Protein AF-A0A2G9YR67-F1 (afdb_monomer_lite)

Structure (mmCIF, N/CA/C/O backbone):
data_AF-A0A2G9YR67-F1
#
_entry.id   AF-A0A2G9YR67-F1
#
loop_
_atom_site.group_PDB
_atom_site.id
_atom_site.type_symbol
_atom_site.label_atom_id
_atom_site.label_alt_id
_atom_site.label_comp_id
_atom_site.label_asym_id
_atom_site.label_entity_id
_atom_site.label_seq_id
_atom_site.pdbx_PDB_ins_code
_atom_site.Cartn_x
_atom_site.Cartn_y
_atom_site.Cartn_z
_atom_site.occupancy
_atom_site.B_iso_or_equiv
_atom_site.auth_seq_id
_atom_site.auth_comp_id
_atom_site.auth_asym_id
_atom_site.auth_atom_id
_atom_site.pdbx_PDB_model_num
ATOM 1 N N . MET A 1 1 ? -5.178 21.153 -8.890 1.00 42.44 1 MET A N 1
ATOM 2 C CA . MET A 1 1 ? -5.258 20.531 -7.552 1.00 42.44 1 MET A CA 1
ATOM 3 C C . MET A 1 1 ? -4.699 19.130 -7.713 1.00 42.44 1 MET A C 1
ATOM 5 O O . MET A 1 1 ? -5.322 18.366 -8.435 1.00 42.44 1 MET A O 1
ATOM 9 N N . SER A 1 2 ? -3.495 18.847 -7.199 1.00 51.78 2 SER A N 1
ATOM 10 C CA . SER A 1 2 ? -2.878 17.518 -7.367 1.00 51.78 2 SER A CA 1
ATOM 11 C C . SER A 1 2 ? -3.726 16.480 -6.641 1.00 51.78 2 SER A C 1
ATOM 13 O O . SER A 1 2 ? -4.161 16.718 -5.509 1.00 51.78 2 SER A O 1
ATOM 15 N N . ASN A 1 3 ? -4.021 15.366 -7.303 1.00 75.81 3 ASN A N 1
ATOM 16 C CA . ASN A 1 3 ? -4.716 14.260 -6.672 1.00 75.81 3 ASN A CA 1
ATOM 17 C C . ASN A 1 3 ? -3.718 13.569 -5.734 1.00 75.81 3 ASN A C 1
ATOM 19 O O . ASN A 1 3 ? -2.685 13.092 -6.189 1.00 75.81 3 ASN A O 1
ATOM 23 N N . ARG A 1 4 ? -4.020 13.485 -4.431 1.00 77.69 4 ARG A N 1
ATOM 24 C CA . ARG A 1 4 ? -3.146 12.864 -3.412 1.00 77.69 4 ARG A CA 1
ATOM 25 C C . ARG A 1 4 ? -2.638 11.472 -3.823 1.00 77.69 4 ARG A C 1
ATOM 27 O O . ARG A 1 4 ? -1.553 11.070 -3.416 1.00 77.69 4 ARG A O 1
ATOM 34 N N . TYR A 1 5 ? -3.411 10.745 -4.631 1.00 81.50 5 TYR A N 1
ATOM 35 C CA . TYR A 1 5 ? -3.026 9.456 -5.210 1.00 81.50 5 TYR A CA 1
ATOM 36 C C . TYR A 1 5 ? -1.830 9.556 -6.179 1.00 81.50 5 TYR A C 1
ATOM 38 O O . TYR A 1 5 ? -0.927 8.722 -6.111 1.00 81.50 5 TYR A O 1
ATOM 46 N N . GLU A 1 6 ? -1.798 10.572 -7.044 1.00 87.75 6 GLU A N 1
ATOM 47 C CA . GLU A 1 6 ? -0.722 10.771 -8.023 1.00 87.75 6 GLU A CA 1
ATOM 48 C C . GLU A 1 6 ? 0.591 11.053 -7.299 1.00 87.75 6 GLU A C 1
ATOM 50 O O . GLU A 1 6 ? 1.613 10.441 -7.604 1.00 87.75 6 GLU A O 1
ATOM 55 N N . ASP A 1 7 ? 0.538 11.891 -6.262 1.00 88.44 7 ASP A N 1
ATOM 56 C CA . ASP A 1 7 ? 1.705 12.229 -5.451 1.00 88.44 7 ASP A CA 1
ATOM 57 C C . ASP A 1 7 ? 2.316 10.983 -4.785 1.00 88.44 7 ASP A C 1
ATOM 59 O O . ASP A 1 7 ? 3.538 10.841 -4.737 1.00 88.44 7 ASP A O 1
ATOM 63 N N . ILE A 1 8 ? 1.485 10.048 -4.310 1.00 89.19 8 ILE A N 1
ATOM 64 C CA . ILE A 1 8 ? 1.951 8.799 -3.688 1.00 89.19 8 ILE A CA 1
ATOM 65 C C . ILE A 1 8 ? 2.597 7.882 -4.718 1.00 89.19 8 ILE A C 1
ATOM 67 O O . ILE A 1 8 ? 3.664 7.334 -4.444 1.00 89.19 8 ILE A O 1
ATOM 71 N N . ILE A 1 9 ? 1.994 7.718 -5.900 1.00 92.38 9 ILE A N 1
ATOM 72 C CA . ILE A 1 9 ? 2.594 6.886 -6.949 1.00 92.38 9 ILE A CA 1
ATOM 73 C C . ILE A 1 9 ? 3.927 7.477 -7.401 1.00 92.38 9 ILE A C 1
ATOM 75 O O . ILE A 1 9 ? 4.906 6.743 -7.510 1.00 92.38 9 ILE A O 1
ATOM 79 N N . LEU A 1 10 ? 4.004 8.796 -7.581 1.00 93.19 10 LEU A N 1
ATOM 80 C CA . LEU A 1 10 ? 5.242 9.481 -7.950 1.00 93.19 10 LEU A CA 1
ATOM 81 C C . LEU A 1 10 ? 6.322 9.360 -6.866 1.00 93.19 10 LEU A C 1
ATOM 83 O O . LEU A 1 10 ? 7.505 9.256 -7.185 1.00 93.19 10 LEU A O 1
ATOM 87 N N . GLN A 1 11 ? 5.953 9.365 -5.584 1.00 91.25 11 GLN A N 1
ATOM 88 C CA . GLN A 1 11 ? 6.903 9.115 -4.496 1.00 91.25 11 GLN A CA 1
ATOM 89 C C . GLN A 1 11 ? 7.360 7.656 -4.459 1.00 91.25 11 GLN A C 1
ATOM 91 O O . GLN A 1 11 ? 8.556 7.392 -4.343 1.00 91.25 11 GLN A O 1
ATOM 96 N N . ALA A 1 12 ? 6.432 6.712 -4.606 1.00 91.12 12 ALA A N 1
ATOM 97 C CA . ALA A 1 12 ? 6.726 5.288 -4.656 1.00 91.12 12 ALA A CA 1
ATOM 98 C C . ALA A 1 12 ? 7.660 4.942 -5.823 1.00 91.12 12 ALA A C 1
ATOM 100 O O . ALA A 1 12 ? 8.632 4.209 -5.643 1.00 91.12 12 ALA A O 1
ATOM 101 N N . GLN A 1 13 ? 7.436 5.545 -6.992 1.00 94.81 13 GLN A N 1
ATOM 102 C CA . GLN A 1 13 ? 8.266 5.365 -8.180 1.00 94.81 13 GLN A CA 1
ATOM 103 C C . GLN A 1 13 ? 9.747 5.689 -7.934 1.00 94.81 13 GLN A C 1
ATOM 105 O O . GLN A 1 13 ? 10.623 5.039 -8.495 1.00 94.81 13 GLN A O 1
ATOM 110 N N . LYS A 1 14 ? 10.040 6.673 -7.074 1.00 93.38 14 LYS A N 1
ATOM 111 C CA . LYS A 1 14 ? 11.412 7.122 -6.788 1.00 93.38 14 LYS A CA 1
ATOM 112 C C . LYS A 1 14 ? 12.216 6.156 -5.926 1.00 93.38 14 LYS A C 1
ATOM 114 O O . LYS A 1 14 ? 13.432 6.302 -5.867 1.00 93.38 14 LYS A O 1
ATOM 119 N N . ILE A 1 15 ? 11.559 5.241 -5.212 1.00 92.12 15 ILE A N 1
ATOM 120 C CA . ILE A 1 15 ? 12.234 4.379 -4.230 1.00 92.12 15 ILE A CA 1
ATOM 121 C C . ILE A 1 15 ? 12.015 2.887 -4.470 1.00 92.12 15 ILE A C 1
ATOM 123 O O . ILE A 1 15 ? 12.798 2.073 -3.985 1.00 92.12 15 ILE A O 1
ATOM 127 N N . ILE A 1 16 ? 10.957 2.508 -5.190 1.00 92.69 16 ILE A N 1
ATOM 128 C CA . ILE A 1 16 ? 10.646 1.106 -5.455 1.00 92.69 16 ILE A CA 1
ATOM 129 C C . ILE A 1 16 ? 11.286 0.692 -6.782 1.00 92.69 16 ILE A C 1
ATOM 131 O O . ILE A 1 16 ? 11.025 1.266 -7.840 1.00 92.69 16 ILE A O 1
ATOM 135 N N . TYR A 1 17 ? 12.076 -0.372 -6.721 1.00 95.62 17 TYR A N 1
ATOM 136 C CA . TYR A 1 17 ? 12.715 -1.004 -7.867 1.00 95.62 17 TYR A CA 1
ATOM 137 C C . TYR A 1 17 ? 12.351 -2.486 -7.938 1.00 95.62 17 TYR A C 1
ATOM 139 O O . TYR A 1 17 ? 11.940 -3.109 -6.955 1.00 95.62 17 TYR A O 1
ATOM 147 N N . CYS A 1 18 ? 12.491 -3.068 -9.124 1.00 96.44 18 CYS A N 1
ATOM 148 C CA . CYS A 1 18 ? 12.352 -4.501 -9.307 1.00 96.44 18 CYS A CA 1
ATOM 149 C C . CYS A 1 18 ? 13.558 -5.216 -8.680 1.00 96.44 18 CYS A C 1
ATOM 151 O O . CYS A 1 18 ? 14.683 -4.969 -9.111 1.00 96.44 18 CYS A O 1
ATOM 153 N N . PRO A 1 19 ? 13.374 -6.135 -7.717 1.00 95.75 19 PRO A N 1
ATOM 154 C CA . PRO A 1 19 ? 14.489 -6.822 -7.066 1.00 95.75 19 PRO A CA 1
ATOM 155 C C . PRO A 1 19 ? 15.218 -7.802 -7.995 1.00 95.75 19 PRO A C 1
ATOM 157 O O . PRO A 1 19 ? 16.343 -8.185 -7.704 1.00 95.75 19 PRO A O 1
ATOM 160 N N . ALA A 1 20 ? 14.599 -8.203 -9.111 1.00 96.31 20 ALA A N 1
ATOM 161 C CA . ALA A 1 20 ? 15.209 -9.113 -10.077 1.00 96.31 20 ALA A CA 1
ATOM 162 C C . ALA A 1 20 ? 16.140 -8.395 -11.069 1.00 96.31 20 ALA A C 1
ATOM 164 O O . ALA A 1 20 ? 17.210 -8.908 -11.376 1.00 96.31 20 ALA A O 1
ATOM 165 N N . CYS A 1 21 ? 15.754 -7.213 -11.571 1.00 96.06 21 CYS A N 1
ATOM 166 C CA . CYS A 1 21 ? 16.535 -6.484 -12.584 1.00 96.06 21 CYS A CA 1
ATOM 167 C C . CYS A 1 21 ? 17.067 -5.115 -12.142 1.00 96.06 21 CYS A C 1
ATOM 169 O O . CYS A 1 21 ? 17.743 -4.453 -12.921 1.00 96.06 21 CYS A O 1
ATOM 171 N N . GLY A 1 22 ? 16.741 -4.655 -10.933 1.00 95.00 22 GLY A N 1
ATOM 172 C CA . GLY A 1 22 ? 17.206 -3.384 -10.368 1.00 95.00 22 GLY A CA 1
ATOM 173 C C . GLY A 1 22 ? 16.582 -2.119 -10.971 1.00 95.00 22 GLY A C 1
ATOM 174 O O . GLY A 1 22 ? 16.898 -1.018 -10.529 1.00 95.00 22 GLY A O 1
ATOM 175 N N . ARG A 1 23 ? 15.693 -2.233 -11.968 1.00 95.75 23 ARG A N 1
ATOM 176 C CA . ARG A 1 23 ? 15.049 -1.078 -12.617 1.00 95.75 23 ARG A CA 1
ATOM 177 C C . ARG A 1 23 ? 13.968 -0.470 -11.720 1.00 95.75 23 ARG A C 1
ATOM 179 O O . ARG A 1 23 ? 13.195 -1.204 -11.107 1.00 95.75 23 ARG A O 1
ATOM 186 N N . HIS A 1 24 ? 13.860 0.856 -11.717 1.00 95.94 24 HIS A N 1
ATOM 187 C CA . HIS A 1 24 ? 12.695 1.548 -11.163 1.00 95.94 24 HIS A CA 1
ATOM 188 C C . HIS A 1 24 ? 11.449 1.268 -12.002 1.00 95.94 24 HIS A C 1
ATOM 190 O O . HIS A 1 24 ? 11.512 1.221 -13.232 1.00 95.94 24 HIS A O 1
ATOM 196 N N . TYR A 1 25 ? 10.316 1.086 -11.337 1.00 95.94 25 TYR A N 1
ATOM 197 C CA . TYR A 1 25 ? 9.049 0.914 -12.036 1.00 95.94 25 TYR A CA 1
ATOM 198 C C . TYR A 1 25 ? 8.625 2.217 -12.731 1.00 95.94 25 TYR A C 1
ATOM 200 O O . TYR A 1 25 ? 8.909 3.315 -12.256 1.00 95.94 25 TYR A O 1
ATOM 208 N N . GLU A 1 26 ? 7.938 2.102 -13.861 1.00 96.19 26 GLU A N 1
ATOM 209 C CA . GLU A 1 26 ? 7.203 3.211 -14.473 1.00 96.19 26 GLU A CA 1
ATOM 210 C C . GLU A 1 26 ? 5.902 3.468 -13.701 1.00 96.19 26 GLU A C 1
ATOM 212 O O . GLU A 1 26 ? 5.354 2.562 -13.073 1.00 96.19 26 GLU A O 1
ATOM 217 N N . VAL A 1 27 ? 5.343 4.679 -13.786 1.00 94.94 27 VAL A N 1
ATOM 218 C CA . VAL A 1 27 ? 4.048 5.009 -13.147 1.00 94.94 27 VAL A CA 1
ATOM 219 C C . VAL A 1 27 ? 2.949 4.026 -13.571 1.00 94.94 27 VAL A C 1
ATOM 221 O O . VAL A 1 27 ? 2.161 3.576 -12.745 1.00 94.94 27 VAL A O 1
ATOM 224 N N . SER A 1 28 ? 2.929 3.637 -14.848 1.00 95.56 28 SER A N 1
ATOM 225 C CA . SER A 1 28 ? 1.968 2.676 -15.410 1.00 95.56 28 SER A CA 1
ATOM 226 C C . SER A 1 28 ? 2.136 1.243 -14.885 1.00 95.56 28 SER A C 1
ATOM 228 O O . SER A 1 28 ? 1.212 0.432 -14.981 1.00 95.56 28 SER A O 1
ATOM 230 N N . GLU A 1 29 ? 3.298 0.925 -14.315 1.00 96.44 29 GLU A N 1
ATOM 231 C CA . GLU A 1 29 ? 3.633 -0.377 -13.737 1.00 96.44 29 GLU A CA 1
ATOM 232 C C . GLU A 1 29 ? 3.273 -0.471 -12.249 1.00 96.44 29 GLU A C 1
ATOM 234 O O . GLU A 1 29 ? 3.344 -1.560 -11.675 1.00 96.44 29 GLU A O 1
ATOM 239 N N . ILE A 1 30 ? 2.862 0.641 -11.627 1.00 95.94 30 ILE A N 1
ATOM 240 C CA . ILE A 1 30 ? 2.486 0.736 -10.215 1.00 95.94 30 ILE A CA 1
ATOM 241 C C . ILE A 1 30 ? 0.967 0.893 -10.116 1.00 95.94 30 ILE A C 1
ATOM 243 O O . ILE A 1 30 ? 0.379 1.857 -10.598 1.00 95.94 30 ILE A O 1
ATOM 247 N N . LYS A 1 31 ? 0.308 -0.055 -9.453 1.00 94.50 31 LYS A N 1
ATOM 248 C CA . LYS A 1 31 ? -1.145 -0.062 -9.255 1.00 94.50 31 LYS A CA 1
ATOM 249 C C . LYS A 1 31 ? -1.472 0.038 -7.779 1.00 94.50 31 LYS A C 1
ATOM 251 O O . LYS A 1 31 ? -1.078 -0.823 -6.998 1.00 94.50 31 LYS A O 1
ATOM 256 N N . LEU A 1 32 ? -2.260 1.034 -7.397 1.00 92.00 32 LEU A N 1
ATOM 257 C CA . LEU A 1 32 ? -2.833 1.082 -6.059 1.00 92.00 32 LEU A CA 1
ATOM 258 C C . LEU A 1 32 ? -3.902 -0.013 -5.920 1.00 92.00 32 LEU A C 1
ATOM 260 O O . LEU A 1 32 ? -4.843 -0.073 -6.708 1.00 92.00 32 LEU A O 1
ATOM 264 N N . ARG A 1 33 ? -3.749 -0.895 -4.931 1.00 94.31 33 ARG A N 1
ATOM 265 C CA . ARG A 1 33 ? -4.702 -1.977 -4.634 1.00 94.31 33 ARG A CA 1
ATOM 266 C C . ARG A 1 33 ? -5.557 -1.705 -3.407 1.00 94.31 33 ARG A C 1
ATOM 268 O O . ARG A 1 33 ? -6.649 -2.251 -3.312 1.00 94.31 33 ARG A O 1
ATOM 275 N N . GLY A 1 34 ? -5.091 -0.850 -2.506 1.00 88.44 34 GLY A N 1
ATOM 276 C CA . GLY A 1 34 ? -5.854 -0.455 -1.334 1.00 88.44 34 GLY A CA 1
ATOM 277 C C . GLY A 1 34 ? -5.071 0.477 -0.427 1.00 88.44 34 GLY A C 1
ATOM 278 O O . GLY A 1 34 ? -3.900 0.766 -0.664 1.00 88.44 34 GLY A O 1
ATOM 279 N N . CYS A 1 35 ? -5.732 0.928 0.627 1.00 87.81 35 CYS A N 1
ATOM 280 C CA . CYS A 1 35 ? -5.141 1.715 1.696 1.00 87.81 35 CYS A CA 1
ATOM 281 C C . CYS A 1 35 ? -5.509 1.054 3.027 1.00 87.81 35 CYS A C 1
ATOM 283 O O . CYS A 1 35 ? -6.650 0.628 3.202 1.00 87.81 35 CYS A O 1
ATOM 285 N N . LEU A 1 36 ? -4.542 0.959 3.933 1.00 83.06 36 LEU A N 1
ATOM 286 C CA . LEU A 1 36 ? -4.713 0.533 5.314 1.00 83.06 36 LEU A CA 1
ATOM 287 C C . LEU A 1 36 ? -4.055 1.597 6.190 1.00 83.06 36 LEU A C 1
ATOM 289 O O . LEU A 1 36 ? -2.837 1.750 6.169 1.00 83.06 36 LEU A O 1
ATOM 293 N N . ASP A 1 37 ? -4.850 2.340 6.946 1.00 82.38 37 ASP A N 1
ATOM 294 C CA . ASP A 1 37 ? -4.385 3.425 7.811 1.00 82.38 37 ASP A CA 1
ATOM 295 C C . ASP A 1 37 ? -3.598 4.512 7.059 1.00 82.38 37 ASP A C 1
ATOM 297 O O . ASP A 1 37 ? -4.140 5.278 6.263 1.00 82.38 37 ASP A O 1
ATOM 301 N N . ASN A 1 38 ? -2.307 4.599 7.358 1.00 82.94 38 ASN A N 1
ATOM 302 C CA . ASN A 1 38 ? -1.312 5.488 6.780 1.00 82.94 38 ASN A CA 1
ATOM 303 C C . ASN A 1 38 ? -0.473 4.784 5.699 1.00 82.94 38 ASN A C 1
ATOM 305 O O . ASN A 1 38 ? 0.516 5.353 5.222 1.00 82.94 38 ASN A O 1
ATOM 309 N N . ALA A 1 39 ? -0.839 3.557 5.330 1.00 88.00 39 ALA A N 1
ATOM 310 C CA . ALA A 1 39 ? -0.113 2.710 4.407 1.00 88.00 39 ALA A CA 1
ATOM 311 C C . ALA A 1 39 ? -0.913 2.447 3.127 1.00 88.00 39 ALA A C 1
ATOM 313 O O . ALA A 1 39 ? -2.090 2.098 3.150 1.00 88.00 39 ALA A O 1
ATOM 314 N N . TYR A 1 40 ? -0.244 2.565 1.987 1.00 91.12 40 TYR A N 1
ATOM 315 C CA . TYR A 1 40 ? -0.805 2.250 0.681 1.00 91.12 40 TYR A CA 1
ATOM 316 C C . TYR A 1 40 ? -0.294 0.892 0.228 1.00 91.12 40 TYR A C 1
ATOM 318 O O . TYR A 1 40 ? 0.902 0.611 0.281 1.00 91.12 40 TYR A O 1
ATOM 326 N N . ILE A 1 41 ? -1.208 0.044 -0.225 1.00 94.38 41 ILE A N 1
ATOM 327 C CA . ILE A 1 41 ? -0.894 -1.271 -0.767 1.00 94.38 41 ILE A CA 1
ATOM 328 C C . ILE A 1 41 ? -0.738 -1.110 -2.275 1.00 94.38 41 ILE A C 1
ATOM 330 O O . ILE A 1 41 ? -1.717 -0.917 -2.999 1.00 94.38 41 ILE A O 1
ATOM 334 N N . LEU A 1 42 ? 0.499 -1.185 -2.748 1.00 94.88 42 LEU A N 1
ATOM 335 C CA . LEU A 1 42 ? 0.862 -1.045 -4.150 1.00 94.88 42 LEU A CA 1
ATOM 336 C C . LEU A 1 42 ? 1.162 -2.421 -4.739 1.00 94.88 42 LEU A C 1
ATOM 338 O O . LEU A 1 42 ? 1.859 -3.224 -4.130 1.00 94.88 42 LEU A O 1
ATOM 342 N N . GLN A 1 43 ? 0.665 -2.686 -5.939 1.00 96.56 43 GLN A N 1
ATOM 343 C CA . GLN A 1 43 ? 1.120 -3.794 -6.763 1.00 96.56 43 GLN A CA 1
ATOM 344 C C . GLN A 1 43 ? 2.032 -3.256 -7.857 1.00 96.56 43 GLN A C 1
ATOM 346 O O . GLN A 1 43 ? 1.639 -2.349 -8.587 1.00 96.56 43 GLN A O 1
ATOM 351 N N . THR A 1 44 ? 3.206 -3.849 -8.017 1.00 96.75 44 THR A N 1
ATOM 352 C CA . THR A 1 44 ? 4.134 -3.522 -9.099 1.00 96.75 44 THR A CA 1
ATOM 353 C C . THR A 1 44 ? 4.230 -4.673 -10.094 1.00 96.75 44 THR A C 1
ATOM 355 O O . THR A 1 44 ? 4.258 -5.843 -9.710 1.00 96.75 44 THR A O 1
ATOM 358 N N . ILE A 1 45 ? 4.219 -4.349 -11.389 1.00 97.25 45 ILE A N 1
ATOM 359 C CA . ILE A 1 45 ? 4.287 -5.319 -12.491 1.00 97.25 45 ILE A CA 1
ATOM 360 C C . ILE A 1 45 ? 5.462 -4.934 -13.387 1.00 97.25 45 ILE A C 1
ATOM 362 O O . ILE A 1 45 ? 5.407 -3.932 -14.090 1.00 97.25 45 ILE A O 1
ATOM 366 N N . CYS A 1 46 ? 6.533 -5.725 -13.371 1.00 96.81 46 CYS A N 1
ATOM 367 C CA . CYS A 1 46 ? 7.722 -5.430 -14.167 1.00 96.81 46 CYS A CA 1
ATOM 368 C C . CYS A 1 46 ? 7.489 -5.746 -15.653 1.00 96.81 46 CYS A C 1
ATOM 370 O O . CYS A 1 46 ? 7.213 -6.894 -15.998 1.00 96.81 46 CYS A O 1
ATOM 372 N N . SER A 1 47 ?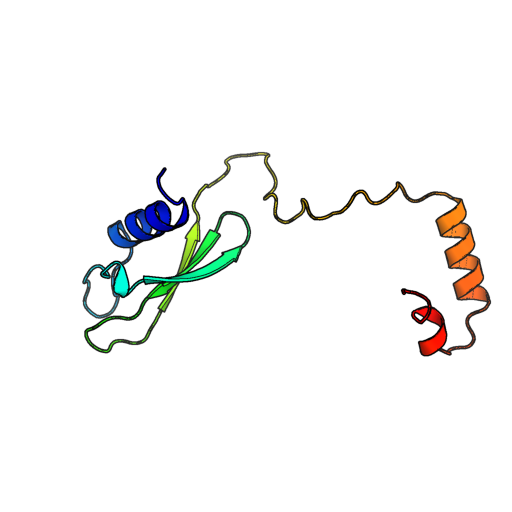 7.704 -4.781 -16.551 1.00 96.44 47 SER A N 1
ATOM 373 C CA . SER A 1 47 ? 7.660 -5.006 -18.010 1.00 96.44 47 SER A CA 1
ATOM 374 C C . SER A 1 47 ? 8.688 -6.007 -18.546 1.00 96.44 47 SER A C 1
ATOM 376 O O . SER A 1 47 ? 8.510 -6.509 -19.650 1.00 96.44 47 SER A O 1
ATOM 378 N N . HIS A 1 48 ? 9.731 -6.357 -17.783 1.00 95.94 48 HIS A N 1
ATOM 379 C CA . HIS A 1 48 ? 10.681 -7.415 -18.164 1.00 95.94 48 HIS A CA 1
ATOM 380 C C . HIS A 1 48 ? 10.169 -8.835 -17.848 1.00 95.94 48 HIS A C 1
ATOM 382 O O . HIS A 1 48 ? 10.919 -9.796 -17.979 1.00 95.94 48 HIS A O 1
ATOM 388 N N . GLY A 1 49 ? 8.912 -8.983 -17.413 1.00 94.19 49 GLY A N 1
ATOM 389 C CA . GLY A 1 49 ? 8.281 -10.291 -17.201 1.00 94.19 49 GLY A CA 1
ATOM 390 C C . GLY A 1 49 ? 8.588 -10.952 -15.855 1.00 94.19 49 GLY A C 1
ATOM 391 O O . GLY A 1 49 ? 8.295 -12.131 -15.675 1.00 94.19 49 GLY 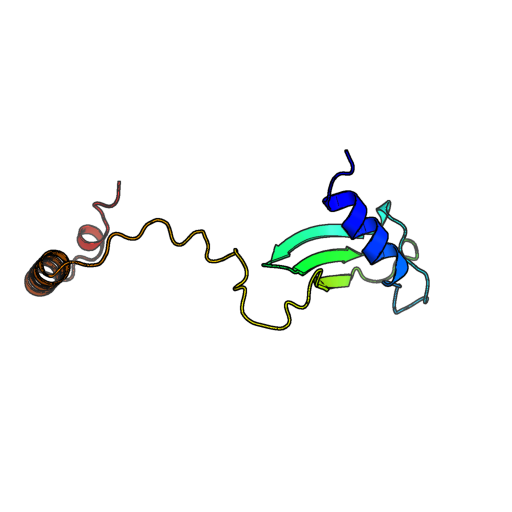A O 1
ATOM 392 N N . HIS A 1 50 ? 9.158 -10.217 -14.895 1.00 96.00 50 HIS A N 1
ATOM 393 C CA . HIS A 1 50 ? 9.352 -10.719 -13.532 1.00 96.00 50 HIS A CA 1
ATOM 394 C C . HIS A 1 50 ? 8.035 -10.780 -12.750 1.00 96.00 50 HIS A C 1
ATOM 396 O O . HIS A 1 50 ? 7.080 -10.057 -13.048 1.00 96.00 50 HIS A O 1
ATOM 402 N N . ALA A 1 51 ? 8.010 -11.625 -11.716 1.00 95.56 51 ALA A N 1
ATOM 403 C CA . ALA A 1 51 ? 6.843 -11.817 -10.865 1.00 95.56 51 ALA A CA 1
ATOM 404 C C . ALA A 1 51 ? 6.328 -10.481 -10.283 1.00 95.56 51 ALA A C 1
ATOM 406 O O . ALA A 1 51 ? 7.137 -9.677 -9.807 1.00 95.56 51 ALA A O 1
ATOM 407 N N . PRO A 1 52 ? 5.001 -10.238 -10.289 1.00 95.00 52 PRO A N 1
ATOM 408 C CA . PRO A 1 52 ? 4.421 -9.067 -9.647 1.00 95.00 52 PRO A CA 1
ATOM 409 C C . PRO A 1 52 ? 4.699 -9.051 -8.146 1.00 95.00 52 PRO A C 1
ATOM 411 O O . PRO A 1 52 ? 4.670 -10.096 -7.496 1.00 95.00 52 PRO A O 1
ATOM 414 N N . LEU A 1 53 ? 4.893 -7.861 -7.582 1.00 95.75 53 LEU A N 1
ATOM 415 C CA . LEU A 1 53 ? 5.145 -7.692 -6.153 1.00 95.75 53 LEU A CA 1
ATOM 416 C C . LEU A 1 53 ? 4.063 -6.849 -5.500 1.00 95.75 53 LEU A C 1
ATOM 418 O O . LEU A 1 53 ? 3.530 -5.919 -6.100 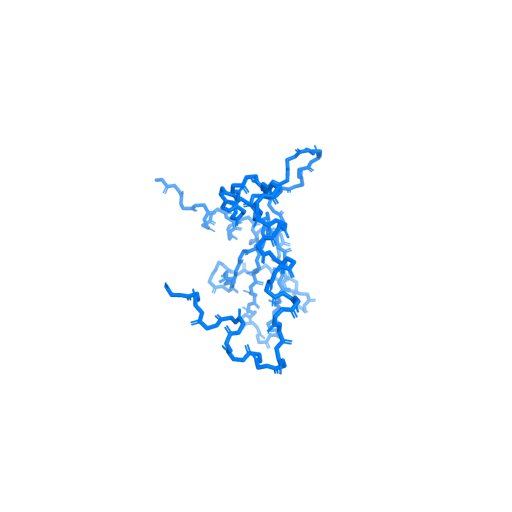1.00 95.75 53 LEU A O 1
ATOM 422 N N . MET A 1 54 ? 3.770 -7.177 -4.247 1.00 95.69 54 MET A N 1
ATOM 423 C CA . MET A 1 54 ? 2.944 -6.362 -3.368 1.00 95.69 54 MET A CA 1
ATOM 424 C C . MET A 1 54 ? 3.866 -5.604 -2.416 1.00 95.69 54 MET A C 1
ATOM 426 O O . MET A 1 54 ? 4.674 -6.209 -1.715 1.00 95.69 54 MET A O 1
ATOM 430 N N . THR A 1 55 ? 3.758 -4.281 -2.395 1.00 92.00 55 THR A N 1
ATOM 431 C CA . THR A 1 55 ? 4.569 -3.394 -1.562 1.00 92.00 55 THR A CA 1
ATOM 432 C C . THR A 1 55 ? 3.659 -2.552 -0.682 1.00 92.00 55 THR A C 1
ATOM 434 O O . THR A 1 55 ? 2.703 -1.947 -1.163 1.00 92.00 55 THR A O 1
ATOM 437 N N . ILE A 1 56 ? 3.963 -2.504 0.613 1.00 91.50 56 ILE A N 1
ATOM 438 C CA . ILE A 1 56 ? 3.276 -1.642 1.575 1.00 91.50 56 ILE A CA 1
ATOM 439 C C . ILE A 1 56 ? 4.090 -0.355 1.708 1.00 91.50 56 ILE A C 1
ATOM 441 O O . ILE A 1 56 ? 5.255 -0.390 2.097 1.00 91.50 56 ILE A O 1
ATOM 445 N N . PHE A 1 57 ? 3.479 0.775 1.366 1.00 88.12 57 PHE A N 1
ATOM 446 C CA . PHE A 1 57 ? 4.110 2.090 1.340 1.00 88.12 57 PHE A CA 1
ATOM 447 C C . PHE A 1 57 ? 3.537 2.977 2.448 1.00 88.12 57 PHE A C 1
ATOM 449 O O . PHE A 1 57 ? 2.416 3.474 2.341 1.00 88.12 57 PHE A O 1
ATOM 456 N N . VAL A 1 58 ? 4.292 3.160 3.531 1.00 87.56 58 VAL A N 1
ATOM 457 C CA . VAL A 1 58 ? 3.862 3.938 4.704 1.00 87.56 58 VAL A CA 1
ATOM 458 C C . VAL A 1 58 ? 4.156 5.422 4.478 1.00 87.56 58 VAL A C 1
ATOM 460 O O . VAL A 1 58 ? 5.307 5.812 4.312 1.00 87.56 58 VAL A O 1
ATOM 463 N N . THR A 1 59 ? 3.117 6.259 4.476 1.00 77.00 59 THR A N 1
ATOM 464 C CA . THR A 1 59 ? 3.215 7.689 4.110 1.00 77.00 59 THR A CA 1
ATOM 465 C C . THR A 1 59 ? 3.484 8.631 5.282 1.00 77.00 59 THR A C 1
ATOM 467 O O . THR A 1 59 ? 3.844 9.785 5.068 1.00 77.00 59 THR A O 1
ATOM 470 N N . SER A 1 60 ? 3.360 8.160 6.523 1.00 70.50 60 SER A N 1
ATOM 471 C CA . SER A 1 60 ? 3.766 8.925 7.704 1.00 70.50 60 SER A CA 1
ATOM 472 C C . SER A 1 60 ? 4.075 7.997 8.871 1.00 70.50 60 SER A C 1
ATOM 474 O O . SER A 1 60 ? 3.182 7.307 9.358 1.00 70.50 60 SER A O 1
ATOM 476 N N . TYR A 1 61 ? 5.301 8.029 9.386 1.00 58.00 61 TYR A N 1
ATOM 477 C CA . TYR A 1 61 ? 5.559 7.583 10.751 1.00 58.00 61 TYR A CA 1
ATOM 478 C C . TYR A 1 61 ? 5.071 8.698 11.675 1.00 58.00 61 TYR A C 1
ATOM 480 O O . TYR A 1 61 ? 5.765 9.693 11.870 1.00 58.00 61 TYR A O 1
ATOM 488 N N . GLN A 1 62 ? 3.846 8.593 12.192 1.00 51.56 62 GLN A N 1
ATOM 489 C CA . GLN A 1 62 ? 3.448 9.457 13.300 1.00 51.56 62 GLN A CA 1
ATOM 490 C C . GLN A 1 62 ? 4.283 9.042 14.516 1.00 51.56 62 GLN A C 1
ATOM 492 O O . GLN A 1 62 ? 3.981 8.067 15.201 1.00 51.56 62 GLN A O 1
ATOM 497 N N . ASN A 1 63 ? 5.376 9.769 14.754 1.00 45.28 63 ASN A N 1
ATOM 498 C CA . ASN A 1 63 ? 6.080 9.750 16.027 1.00 45.28 63 ASN A CA 1
ATOM 499 C C . ASN A 1 63 ? 5.128 10.322 17.084 1.00 45.28 63 ASN A C 1
ATOM 501 O O . ASN A 1 63 ? 5.064 11.530 17.278 1.00 45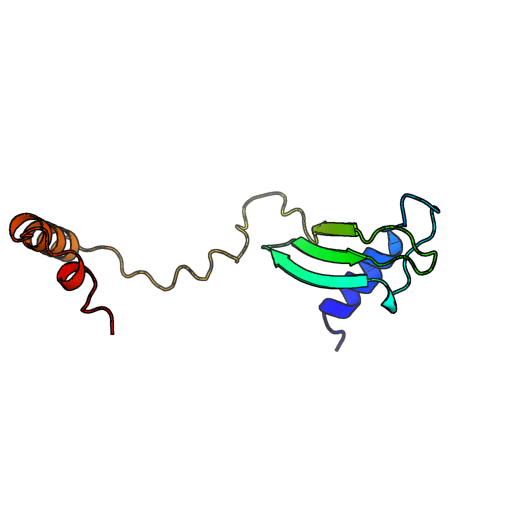.28 63 ASN A O 1
ATOM 505 N N . GLY A 1 64 ? 4.375 9.445 17.745 1.00 43.06 64 GLY A N 1
ATOM 506 C CA . GLY A 1 64 ? 3.549 9.790 18.896 1.00 43.06 64 GLY A CA 1
ATOM 507 C C . GLY A 1 64 ? 2.112 10.225 18.573 1.00 43.06 64 GLY A C 1
ATOM 508 O O . GLY A 1 64 ? 1.855 11.179 17.852 1.00 43.06 64 GLY A O 1
ATOM 509 N N . ALA A 1 65 ? 1.180 9.536 19.231 1.00 40.25 65 ALA A N 1
ATOM 510 C CA . ALA A 1 65 ? -0.087 10.058 19.750 1.00 40.25 65 ALA A CA 1
ATOM 511 C C . ALA A 1 65 ? -1.243 10.456 18.815 1.00 40.25 65 ALA A C 1
ATOM 513 O O . ALA A 1 65 ? -2.308 10.778 19.341 1.00 40.25 65 ALA A O 1
ATOM 514 N N . GLU A 1 66 ? -1.154 10.331 17.495 1.00 44.84 66 GLU A N 1
ATOM 515 C CA . GLU A 1 66 ? -2.362 10.374 16.663 1.00 44.84 66 GLU A CA 1
ATOM 516 C C . GLU A 1 66 ? -2.673 8.983 16.126 1.00 44.84 66 GLU A C 1
ATOM 518 O O . GLU A 1 66 ? -1.980 8.418 15.295 1.00 44.84 66 GLU A O 1
ATOM 523 N N . LYS A 1 67 ? -3.708 8.369 16.694 1.00 44.16 67 LYS A N 1
ATOM 524 C CA . LYS A 1 67 ? -4.218 7.082 16.237 1.00 44.16 67 LYS A CA 1
ATOM 525 C C . LYS A 1 67 ? -4.640 7.231 14.777 1.00 44.16 67 LYS A C 1
ATOM 527 O O . LYS A 1 67 ? -5.431 8.128 14.467 1.00 44.16 67 LYS A O 1
ATOM 532 N N . SER A 1 68 ? -4.156 6.328 13.924 1.00 43.00 68 SER A N 1
ATOM 533 C CA . SER A 1 68 ? -4.710 6.043 12.603 1.00 43.00 68 SER A CA 1
ATOM 534 C C . SER A 1 68 ? -6.222 6.256 12.604 1.00 43.00 68 SER A C 1
ATOM 536 O O . SER A 1 68 ? -6.960 5.635 13.373 1.00 43.00 68 SER A O 1
ATOM 538 N N . GLN A 1 69 ? -6.708 7.141 11.738 1.00 46.28 69 GLN A N 1
ATOM 539 C CA . GLN A 1 69 ? -8.133 7.462 11.637 1.00 46.28 69 GLN A CA 1
ATOM 540 C C . GLN A 1 69 ? -8.974 6.321 11.031 1.00 46.28 69 GLN A C 1
ATOM 542 O O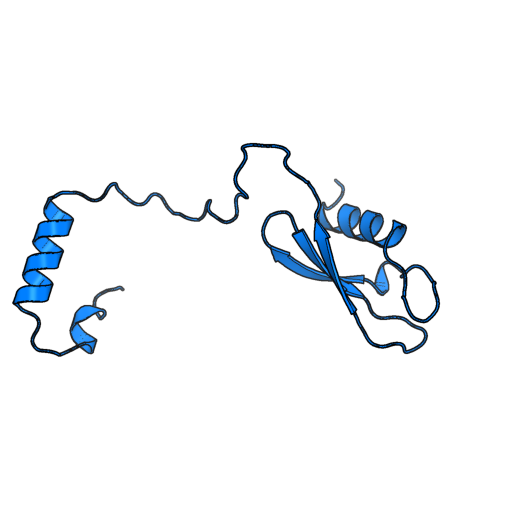 . GLN A 1 69 ? -10.139 6.524 10.714 1.00 46.28 69 GLN A O 1
ATOM 547 N N . VAL A 1 70 ? -8.441 5.104 10.924 1.00 45.09 70 VAL A N 1
ATOM 548 C CA . VAL A 1 70 ? -9.190 3.905 10.509 1.00 45.09 70 VAL A CA 1
ATOM 549 C C . VAL A 1 70 ? -10.043 3.329 11.643 1.00 45.09 70 VAL A C 1
ATOM 551 O O . VAL A 1 70 ? -10.938 2.524 11.410 1.00 45.09 70 VAL A O 1
ATOM 554 N N . HIS A 1 71 ? -9.903 3.851 12.864 1.00 44.75 71 HIS A N 1
ATOM 555 C CA . HIS A 1 71 ? -10.913 3.694 13.917 1.00 44.75 71 HIS A CA 1
ATOM 556 C C . HIS A 1 71 ? -11.793 4.936 14.135 1.00 44.75 71 HIS A C 1
ATOM 558 O O . HIS A 1 71 ? -12.494 5.015 15.139 1.00 44.75 71 HIS A O 1
ATOM 564 N N . LYS A 1 72 ? -11.839 5.891 13.191 1.00 43.66 72 LYS A N 1
ATOM 565 C CA . LYS A 1 72 ? -12.876 6.947 13.186 1.00 43.66 72 LYS A CA 1
ATOM 566 C C . LYS A 1 72 ? -14.180 6.528 12.484 1.00 43.66 72 LYS A C 1
ATOM 568 O O . LYS A 1 72 ? -15.018 7.373 12.202 1.00 43.66 72 LYS A O 1
ATOM 573 N N . GLN A 1 73 ? -14.370 5.228 12.263 1.00 43.75 73 GLN A N 1
ATOM 574 C CA . GLN A 1 73 ? -15.692 4.603 12.129 1.00 43.75 73 GLN A CA 1
ATOM 575 C C . GLN A 1 73 ? -16.042 3.754 13.361 1.00 43.75 73 GLN A C 1
ATOM 577 O O . GLN A 1 73 ? -16.805 2.799 13.281 1.00 43.75 73 GLN A O 1
ATOM 582 N N . VAL A 1 74 ? -15.547 4.119 14.547 1.00 50.62 74 VAL A N 1
ATOM 583 C CA . VAL A 1 74 ? -16.427 3.970 15.707 1.00 50.62 74 VAL A CA 1
ATOM 584 C C . VAL A 1 74 ? -17.369 5.154 15.602 1.00 50.62 74 VAL A C 1
ATOM 586 O O . VAL A 1 74 ? -17.081 6.247 16.090 1.00 50.62 74 VAL A O 1
ATOM 589 N N . GLU A 1 75 ? -18.447 4.934 14.847 1.00 52.09 75 GLU A N 1
ATOM 590 C CA . GLU A 1 75 ? -19.681 5.698 14.960 1.00 52.09 75 GLU A CA 1
ATOM 591 C C . GLU A 1 75 ? -19.904 6.046 16.422 1.00 52.09 75 GLU A C 1
ATOM 593 O O . GLU A 1 75 ? -19.504 5.289 17.305 1.00 52.09 75 GLU A O 1
ATOM 598 N N . ASN A 1 76 ? -20.508 7.201 16.643 1.00 54.75 76 ASN A N 1
ATOM 599 C CA . ASN A 1 76 ? -20.989 7.715 17.910 1.00 54.75 76 ASN A CA 1
ATOM 600 C C . ASN A 1 76 ? -21.724 6.614 18.710 1.00 54.75 76 ASN A C 1
ATOM 602 O O . ASN A 1 76 ? -22.947 6.554 18.710 1.00 54.75 76 ASN A O 1
ATOM 606 N N . LYS A 1 77 ? -20.987 5.686 19.335 1.00 59.62 77 LYS A N 1
ATOM 607 C CA . LYS A 1 77 ? -21.546 4.634 20.166 1.00 59.62 77 LYS A CA 1
ATOM 608 C C . LYS A 1 77 ? -21.985 5.393 21.387 1.00 59.62 77 LYS A C 1
ATOM 610 O O . LYS A 1 77 ? -21.145 5.829 22.180 1.00 59.62 77 LYS A O 1
ATOM 615 N N . GLU A 1 78 ? -23.288 5.626 21.461 1.00 72.19 78 GLU A N 1
ATOM 616 C CA . GLU A 1 78 ? -23.926 6.099 22.672 1.00 72.19 78 GLU A CA 1
ATOM 617 C C . GLU A 1 78 ? -23.301 5.352 23.850 1.00 72.19 78 GLU A C 1
ATOM 619 O O . GLU A 1 78 ? -23.029 4.146 23.783 1.00 72.19 78 GLU A O 1
ATOM 624 N N . LYS A 1 79 ? -22.946 6.103 24.896 1.00 81.69 79 LYS A N 1
ATOM 625 C CA . LYS A 1 79 ? -22.353 5.499 26.085 1.00 81.69 79 LYS A CA 1
ATOM 626 C C . LYS A 1 79 ? -23.314 4.422 26.570 1.00 81.69 79 LYS A C 1
ATOM 628 O O . LYS A 1 79 ? -24.470 4.739 26.828 1.00 81.69 79 LYS A O 1
ATOM 633 N N . LEU A 1 80 ? -22.812 3.194 26.714 1.00 81.50 80 LEU A N 1
ATOM 634 C CA . LEU A 1 80 ? -23.582 2.101 27.299 1.00 81.50 80 LEU A CA 1
ATOM 635 C C . LEU A 1 80 ? -24.184 2.570 28.623 1.00 81.50 80 LEU A C 1
ATOM 637 O O . LEU A 1 80 ? -23.476 3.073 29.502 1.00 81.50 80 LEU A O 1
ATOM 641 N N . THR A 1 81 ? -25.493 2.422 28.735 1.00 89.44 81 THR A N 1
ATOM 642 C CA . THR A 1 81 ? -26.266 2.780 29.916 1.00 89.44 81 THR A CA 1
ATOM 643 C C . THR A 1 81 ? -26.491 1.549 30.787 1.00 89.44 81 THR A C 1
ATOM 645 O O . THR A 1 81 ? -26.319 0.404 30.360 1.00 89.44 81 THR A O 1
ATOM 648 N N . THR A 1 82 ? -26.902 1.763 32.035 1.00 92.50 82 THR A N 1
ATOM 649 C CA . THR A 1 82 ? -27.330 0.666 32.913 1.00 92.50 82 THR A CA 1
ATOM 650 C C . THR A 1 82 ? -28.514 -0.103 32.318 1.00 92.50 82 THR A C 1
ATOM 652 O O . THR A 1 82 ? -28.581 -1.323 32.464 1.00 92.50 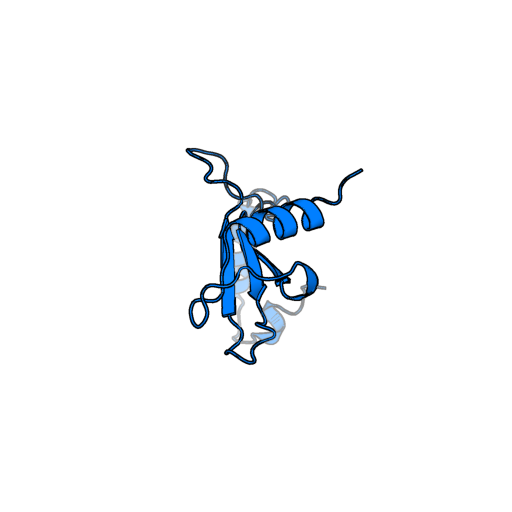82 THR A O 1
ATOM 655 N N . ASP A 1 83 ? -29.397 0.576 31.584 1.00 91.31 83 ASP A N 1
ATOM 656 C CA . ASP A 1 83 ? -30.560 -0.044 30.946 1.00 91.31 83 ASP A CA 1
ATOM 657 C C . ASP A 1 83 ? -30.157 -1.048 29.861 1.00 91.31 83 ASP A C 1
ATOM 659 O O . ASP A 1 83 ? -30.803 -2.086 29.714 1.00 91.31 83 ASP A O 1
ATOM 663 N N . ASP A 1 84 ? -29.061 -0.796 29.142 1.00 86.75 84 ASP A N 1
ATOM 664 C CA . ASP A 1 84 ? -28.541 -1.723 28.130 1.00 86.75 84 ASP A CA 1
ATOM 665 C C . ASP A 1 84 ? -28.070 -3.036 28.765 1.00 86.75 84 ASP A C 1
ATOM 667 O O . ASP A 1 84 ? -28.330 -4.122 28.243 1.00 86.75 84 ASP A O 1
ATOM 671 N N . VAL A 1 85 ? -27.444 -2.949 29.943 1.00 91.19 85 VAL A N 1
ATOM 672 C CA . VAL A 1 85 ? -27.006 -4.120 30.717 1.00 91.19 85 VAL A CA 1
ATOM 673 C C . VAL A 1 85 ? -28.208 -4.921 31.222 1.00 91.19 85 VAL A C 1
ATOM 675 O O . VAL A 1 85 ? -28.211 -6.151 31.141 1.00 91.19 85 VAL A O 1
ATOM 678 N N . ILE A 1 86 ? -29.255 -4.240 31.698 1.00 91.06 86 ILE A N 1
ATOM 679 C CA . ILE A 1 86 ? -30.491 -4.886 32.162 1.00 91.06 86 ILE A CA 1
ATOM 680 C C . ILE A 1 86 ? -31.194 -5.601 31.002 1.00 91.06 86 ILE A C 1
ATOM 682 O O . ILE A 1 86 ? -31.587 -6.761 31.145 1.00 91.06 86 ILE A O 1
ATOM 686 N N . LYS A 1 87 ? -31.318 -4.951 29.838 1.00 88.38 87 LYS A N 1
ATOM 687 C CA . LYS A 1 87 ? -31.920 -5.554 28.636 1.00 88.38 87 LYS A CA 1
ATOM 688 C C . LYS A 1 87 ? -31.156 -6.796 28.184 1.00 88.38 87 LYS A C 1
ATOM 690 O O . LYS A 1 87 ? -31.779 -7.823 27.917 1.00 88.38 87 LYS A O 1
ATOM 695 N N . ALA A 1 88 ? -29.825 -6.728 28.154 1.00 88.38 88 ALA A N 1
ATOM 696 C CA . ALA A 1 88 ? -28.988 -7.868 27.793 1.00 88.38 88 ALA A CA 1
ATOM 697 C C . ALA A 1 88 ? -29.191 -9.048 28.757 1.00 88.38 88 ALA A C 1
ATOM 699 O O . ALA A 1 88 ? -29.395 -10.178 28.317 1.00 88.38 88 ALA A O 1
ATOM 700 N N . HIS A 1 89 ? -29.211 -8.790 30.069 1.00 91.44 89 HIS A N 1
ATOM 701 C CA . HIS A 1 89 ? -29.466 -9.824 31.072 1.00 91.44 89 HIS A CA 1
ATOM 702 C C . HIS A 1 89 ? -30.831 -10.503 30.871 1.00 91.44 89 HIS A C 1
ATOM 704 O O . HIS A 1 89 ? -30.902 -11.730 30.836 1.00 91.44 89 HIS A O 1
ATOM 710 N N . GLN A 1 90 ? -31.894 -9.723 30.654 1.00 89.31 90 GLN A N 1
ATOM 711 C CA . GLN A 1 90 ? -33.243 -10.254 30.421 1.00 89.31 90 GLN A CA 1
ATOM 712 C C . GLN A 1 90 ? -33.345 -11.091 29.140 1.00 89.31 90 GLN A C 1
ATOM 714 O O . GLN A 1 90 ? -34.096 -12.067 29.102 1.00 89.31 90 GLN A O 1
ATOM 719 N N . GLN A 1 91 ? -32.623 -10.716 28.080 1.00 86.88 91 GLN A N 1
ATOM 720 C CA . GLN A 1 91 ? -32.587 -11.495 26.841 1.00 86.88 91 GLN A CA 1
ATOM 721 C C . GLN A 1 91 ? -31.851 -12.823 27.023 1.00 86.88 91 GLN A C 1
ATOM 723 O O . GLN A 1 91 ? -32.335 -13.842 26.540 1.00 86.88 91 GLN A O 1
ATOM 728 N N . ILE A 1 92 ? -30.726 -12.824 27.745 1.00 88.06 92 ILE A N 1
ATOM 729 C CA . ILE A 1 92 ? -29.957 -14.041 28.045 1.00 88.06 92 ILE A CA 1
ATOM 730 C C . ILE A 1 92 ? -30.763 -14.984 28.943 1.00 88.06 92 ILE A C 1
ATOM 732 O O . ILE A 1 92 ? -30.801 -16.182 28.688 1.00 88.06 92 ILE A O 1
ATOM 736 N N . GLU A 1 93 ? -31.440 -14.462 29.967 1.00 90.94 93 GLU A N 1
ATOM 737 C CA . GLU A 1 93 ? -32.260 -15.266 30.881 1.00 90.94 93 GLU A CA 1
ATOM 738 C C . GLU A 1 93 ? -33.426 -15.955 30.157 1.00 90.94 93 GLU A C 1
ATOM 740 O O . GLU A 1 93 ? -33.723 -17.123 30.402 1.00 90.94 93 GLU A O 1
ATOM 745 N N . LYS A 1 94 ? -34.076 -15.247 29.227 1.00 86.44 94 LYS A N 1
ATOM 746 C CA . LYS A 1 94 ? -35.207 -15.770 28.442 1.00 86.44 94 LYS A CA 1
ATOM 747 C C . LYS A 1 94 ? -34.765 -16.545 27.200 1.00 86.44 94 LYS A C 1
ATOM 749 O O . LYS A 1 94 ? -35.616 -16.970 26.415 1.00 86.44 94 LYS A O 1
ATOM 754 N N . PHE A 1 95 ? -33.460 -16.706 26.990 1.00 88.19 95 PHE A N 1
ATOM 755 C CA . PHE A 1 95 ? -32.937 -17.359 25.805 1.00 88.19 95 PHE A CA 1
ATOM 756 C C . PHE A 1 95 ? -33.223 -18.859 25.844 1.00 88.19 95 PHE A C 1
ATOM 758 O O . PHE A 1 95 ? -32.778 -19.587 26.726 1.00 88.19 95 PHE A O 1
ATOM 765 N N . ASN A 1 96 ? -33.949 -19.334 24.840 1.00 87.50 96 ASN A N 1
ATOM 766 C CA . ASN A 1 96 ? -34.369 -20.726 24.713 1.00 87.50 96 ASN A CA 1
ATOM 767 C C . ASN A 1 96 ? -33.501 -21.534 23.729 1.00 87.50 96 ASN A C 1
ATOM 769 O O . ASN A 1 96 ? -33.914 -22.608 23.297 1.00 87.50 96 ASN A O 1
ATOM 773 N N . GLY A 1 97 ? -32.328 -21.019 23.343 1.00 85.12 97 GLY A N 1
ATOM 774 C CA . GLY A 1 97 ? -31.442 -21.661 22.367 1.00 85.12 97 GLY A CA 1
ATOM 775 C C . GLY A 1 97 ? -31.758 -21.349 20.899 1.00 85.12 97 GLY A C 1
ATOM 776 O O . GLY A 1 97 ? -31.067 -21.854 20.019 1.00 85.12 97 GLY A O 1
ATOM 777 N N . ASP A 1 98 ? -32.765 -20.520 20.607 1.00 85.44 98 ASP A N 1
ATOM 778 C CA . ASP A 1 98 ? -33.108 -20.109 19.240 1.00 85.44 98 ASP A CA 1
ATOM 779 C C . ASP A 1 98 ? -32.267 -18.904 18.797 1.00 85.44 98 ASP A C 1
ATOM 781 O O . ASP A 1 98 ? -32.652 -17.741 18.948 1.00 85.44 98 ASP A O 1
ATOM 785 N N . PHE A 1 99 ? -31.086 -19.194 18.251 1.00 82.44 99 PHE A N 1
ATOM 786 C CA . PHE A 1 99 ? -30.146 -18.174 17.795 1.00 82.44 99 PHE A CA 1
ATOM 787 C C . PHE A 1 99 ? -30.749 -17.285 16.693 1.00 82.44 99 PHE A C 1
ATOM 789 O O . PHE A 1 99 ? -30.499 -16.088 16.687 1.00 82.44 99 PHE A O 1
ATOM 796 N N . ALA A 1 100 ? -31.614 -17.799 15.813 1.00 78.38 100 ALA A N 1
ATOM 797 C CA . ALA A 1 100 ? -32.200 -16.988 14.741 1.00 78.38 100 ALA A CA 1
ATOM 798 C C . ALA A 1 100 ? -33.017 -15.798 15.283 1.00 78.38 100 ALA A C 1
ATOM 800 O O . ALA A 1 100 ? -32.979 -14.705 14.720 1.00 78.38 100 ALA A O 1
ATOM 801 N N . LYS A 1 101 ? -33.694 -15.978 16.423 1.00 76.12 101 LYS A N 1
ATOM 802 C CA . LYS A 1 101 ? -34.471 -14.913 17.078 1.00 76.12 101 LYS A CA 1
ATOM 803 C C . LYS A 1 101 ? -33.631 -13.914 17.870 1.00 76.12 101 LYS A C 1
ATOM 805 O O . LYS A 1 101 ? -34.133 -12.838 18.184 1.00 76.12 101 LYS A O 1
ATOM 810 N N . LEU A 1 102 ? -32.383 -14.242 18.202 1.00 71.12 102 LEU A N 1
ATOM 811 C CA . LEU A 1 102 ? -31.545 -13.387 19.045 1.00 71.12 102 LEU A CA 1
ATOM 812 C C . LEU A 1 102 ? -30.881 -12.238 18.256 1.00 71.12 102 LEU A C 1
ATOM 814 O O . LEU A 1 102 ? -30.659 -11.174 18.825 1.00 71.12 102 LEU A O 1
ATOM 818 N N . TRP A 1 103 ? -30.639 -12.409 16.948 1.00 69.75 103 TRP A N 1
ATOM 819 C CA . TRP A 1 103 ? -30.085 -11.362 16.061 1.00 69.75 103 TRP A CA 1
ATOM 820 C C . TRP A 1 103 ? -31.038 -10.908 14.943 1.00 69.75 103 TRP A C 1
ATOM 822 O O . TRP A 1 103 ? -30.702 -9.994 14.197 1.00 69.75 103 TRP A O 1
ATOM 832 N N . GLY A 1 104 ? -32.225 -11.511 14.823 1.00 59.91 104 GLY A N 1
ATOM 833 C CA . GLY A 1 104 ? -33.165 -11.262 13.720 1.00 59.91 104 GLY A CA 1
ATOM 834 C C . GLY A 1 104 ? -33.890 -9.908 13.724 1.00 59.91 104 GLY A C 1
ATOM 835 O O . GLY A 1 104 ? -34.660 -9.658 12.808 1.00 59.91 104 GLY A O 1
ATOM 836 N N . ASN A 1 105 ? -33.663 -9.041 14.717 1.00 50.59 105 ASN A N 1
ATOM 837 C CA . ASN A 1 105 ? -34.306 -7.719 14.825 1.00 50.59 105 ASN A CA 1
ATOM 838 C C . ASN A 1 105 ? -33.337 -6.549 14.543 1.00 50.59 105 ASN A C 1
ATOM 840 O O . ASN A 1 105 ? -33.541 -5.448 15.049 1.00 50.59 105 ASN A O 1
ATOM 844 N N . LEU A 1 106 ? -32.259 -6.791 13.794 1.00 47.22 106 LEU A N 1
ATOM 845 C CA . LEU A 1 106 ? -31.361 -5.752 13.276 1.00 47.22 106 LEU A CA 1
ATOM 846 C C . LEU A 1 106 ? -31.750 -5.418 11.822 1.00 47.22 106 LEU A C 1
ATOM 848 O O . LEU A 1 106 ? -31.000 -5.726 10.900 1.00 47.22 106 LEU A O 1
ATOM 852 N N . GLU A 1 107 ? -32.930 -4.825 11.632 1.00 37.25 107 GLU A N 1
ATOM 853 C CA . GLU A 1 107 ? -33.347 -4.110 10.411 1.00 37.25 107 GLU A CA 1
ATOM 854 C C . GLU A 1 107 ? -33.901 -2.732 10.785 1.00 37.25 107 GLU A C 1
ATOM 856 O O . GLU A 1 107 ? -34.659 -2.653 11.782 1.00 37.25 107 GLU A O 1
#

Organism: NCBI:txid1974724

Foldseek 3Di:
DDDPVVVQLVVCQVPDADPVPRHRADSVQWDFPDDDQQWTWIWGDDPVHDDIDTDIHRNDDPPDDDPRCPVVPPPPPPPDDPVNVVVVVVCVVPDPPPPCVSPVPPD

Secondary structure (DSSP, 8-state):
---HHHHHHHHHHTT-B-TTT-PBPPGGGEEEEEEETTEEEEEE--TT-PPPEEEEEE-----SS---GGGTTS----PPPHHHHHHHHHHHHT--S-HHHHHTT--

Sequence (107 aa):
MSNRYEDIILQAQKIIYCPACGRHYEVSEIKLRGCLDNAYILQTICSHGHAPLMTIFVTSYQNGAEKSQVHKQVENKEKLTTDDVIKAHQQIEKFNGDFAKLWGNLE

pLDDT: mean 80.63, std 18.42, range [37.25, 97.25]

Radius of gyration: 23.77 Å; chains: 1; bounding box: 52×42×51 Å